Protein AF-B7QDJ8-F1 (afdb_monomer_lite)

Organism: Ixodes scapularis (NCBI:txid6945)

Secondary structure (DSSP, 8-state):
----EE---IIIIIHHHHT------SSS------SEEEEEEEE--EES-SSS--EEEEEEEEESSSSS---EEEEEEEESS--S-HHHHHHHHHHHHHHHHHH-EEETTEEEEEEEEEEE--HHHHHHH-

Radius of gyration: 16.09 Å; chains: 1; bounding box: 35×34×47 Å

Foldseek 3Di:
DQDKDAPDDPQPDVVCQFQDDPPDDPDDDPPDPDLEWEKEWEWEWDPPDPPALKIKIFTWMHTDPRHDTDTDGRIIGIDSHPDPALCVRCVVVVVVVVCCQVFNYADPNRGHHYHYPYYDYDPVRVVRND

pLDDT: mean 75.89, std 17.08, range [32.19, 96.19]

Sequence (130 aa):
HPGRRRYNRWDGKILPLCVGGRSRVGGEHLGEVPVLLVTNVNIDGLPITTSTSDQFWPVLCQVMNCGESEPCSIEVYYGKTKARYANTFLEPTVSDMNTVLNEGISVEGYRVSIKLAAIVCDAPAEAYVL

Structure (mmCIF, N/CA/C/O backbone):
data_AF-B7QDJ8-F1
#
_entry.id   AF-B7QDJ8-F1
#
loop_
_atom_site.group_PDB
_atom_site.id
_atom_site.type_symbol
_atom_site.label_atom_id
_atom_site.label_alt_id
_atom_site.label_comp_id
_atom_site.label_asym_id
_atom_site.label_entity_id
_atom_site.label_seq_id
_atom_site.pdbx_PDB_ins_code
_atom_site.Cartn_x
_atom_site.Cartn_y
_atom_site.Cartn_z
_atom_site.occupancy
_atom_site.B_iso_or_equiv
_atom_site.auth_seq_id
_atom_site.auth_comp_id
_atom_site.auth_asym_id
_atom_site.auth_atom_id
_atom_site.pdbx_PDB_model_num
ATOM 1 N N . HIS A 1 1 ? 13.379 15.135 -10.546 1.00 32.19 1 HIS A N 1
ATOM 2 C CA . HIS A 1 1 ? 13.989 13.789 -10.643 1.00 32.19 1 HIS A CA 1
ATOM 3 C C . HIS A 1 1 ? 12.884 12.749 -10.773 1.00 32.19 1 HIS A C 1
ATOM 5 O O . HIS A 1 1 ? 11.809 13.040 -10.257 1.00 32.19 1 HIS A O 1
ATOM 11 N N . PRO A 1 2 ? 13.085 11.598 -11.450 1.00 43.88 2 PRO A N 1
ATOM 12 C CA . PRO A 1 2 ? 12.167 10.462 -11.310 1.00 43.88 2 PRO A CA 1
ATOM 13 C C . PRO A 1 2 ? 12.067 10.171 -9.812 1.00 43.88 2 PRO A C 1
ATOM 15 O O . PRO A 1 2 ? 13.076 9.927 -9.151 1.00 43.88 2 PRO A O 1
ATOM 18 N N . GLY A 1 3 ? 10.898 10.445 -9.252 1.00 54.72 3 GLY A N 1
ATOM 19 C CA . GLY A 1 3 ? 10.794 10.924 -7.882 1.00 54.72 3 GLY A CA 1
ATOM 20 C C . GLY A 1 3 ? 9.627 10.249 -7.212 1.00 54.72 3 GLY A C 1
ATOM 21 O O . GLY A 1 3 ? 8.480 10.501 -7.570 1.00 54.72 3 GLY A O 1
ATOM 22 N N . ARG A 1 4 ? 9.941 9.388 -6.248 1.00 59.81 4 ARG A N 1
ATOM 23 C CA . ARG A 1 4 ? 8.952 8.826 -5.336 1.00 59.81 4 ARG A CA 1
ATOM 24 C C . ARG A 1 4 ? 8.302 9.976 -4.581 1.00 59.81 4 ARG A C 1
ATOM 26 O O . ARG A 1 4 ? 9.009 10.807 -4.005 1.00 59.81 4 ARG A O 1
ATOM 33 N N . ARG A 1 5 ? 6.974 10.048 -4.604 1.00 60.06 5 ARG A N 1
ATOM 34 C CA . ARG A 1 5 ? 6.228 10.918 -3.693 1.00 60.06 5 ARG A CA 1
ATOM 35 C C . ARG A 1 5 ? 5.536 10.018 -2.688 1.00 60.06 5 ARG A C 1
ATOM 37 O O . ARG A 1 5 ? 4.589 9.319 -3.026 1.00 60.06 5 ARG A O 1
ATOM 44 N N . ARG A 1 6 ? 6.045 10.059 -1.462 1.00 60.69 6 ARG A N 1
ATOM 45 C CA . ARG A 1 6 ? 5.493 9.345 -0.318 1.00 60.69 6 ARG A CA 1
ATOM 46 C C . ARG A 1 6 ? 4.564 10.278 0.450 1.00 60.69 6 ARG A C 1
ATOM 48 O O . ARG A 1 6 ? 4.980 11.371 0.847 1.00 60.69 6 ARG A O 1
ATOM 55 N N . TYR A 1 7 ? 3.322 9.859 0.665 1.00 58.66 7 TYR A N 1
ATOM 56 C CA . TYR A 1 7 ? 2.362 10.589 1.490 1.00 58.66 7 TYR A CA 1
ATOM 57 C C . TYR A 1 7 ? 2.458 10.039 2.913 1.00 58.66 7 TYR A C 1
ATOM 59 O O . TYR A 1 7 ? 1.733 9.143 3.313 1.00 58.66 7 TYR A O 1
ATOM 67 N N . ASN A 1 8 ? 3.430 10.534 3.679 1.00 48.91 8 ASN A N 1
ATOM 68 C CA . ASN A 1 8 ? 3.668 10.033 5.031 1.00 48.91 8 ASN A CA 1
ATOM 69 C C . ASN A 1 8 ? 2.564 10.460 6.011 1.00 48.91 8 ASN A C 1
ATOM 71 O O . ASN A 1 8 ? 2.264 11.656 6.092 1.00 48.91 8 ASN A O 1
ATOM 75 N N . ARG A 1 9 ? 2.120 9.480 6.818 1.00 55.47 9 ARG A N 1
ATOM 76 C CA . ARG A 1 9 ? 1.294 9.524 8.048 1.00 55.47 9 ARG A CA 1
ATOM 77 C C . ARG A 1 9 ? -0.193 9.193 7.920 1.00 55.47 9 ARG A C 1
ATOM 79 O O . ARG A 1 9 ? -1.044 10.046 7.643 1.00 55.47 9 ARG A O 1
ATOM 86 N N . TRP A 1 10 ? -0.485 7.932 8.243 1.00 59.91 10 TRP A N 1
ATOM 87 C CA . TRP A 1 10 ? -1.821 7.404 8.531 1.00 59.91 10 TRP A CA 1
ATOM 88 C C . TRP A 1 10 ? -2.487 8.099 9.727 1.00 59.91 10 TRP A C 1
ATOM 90 O O . TRP A 1 10 ? -3.700 8.264 9.750 1.00 59.91 10 TRP A O 1
ATOM 100 N N . ASP A 1 11 ? -1.675 8.591 10.658 1.00 58.09 11 ASP A N 1
ATOM 101 C CA . ASP A 1 11 ? -1.987 9.269 11.920 1.00 58.09 11 ASP A CA 1
ATOM 102 C C . ASP A 1 11 ? -2.561 10.695 11.777 1.00 58.09 11 ASP A C 1
ATOM 104 O O . ASP A 1 11 ? -2.686 11.410 12.766 1.00 58.09 11 ASP A O 1
ATOM 108 N N . GLY A 1 12 ? -2.946 11.139 10.573 1.00 56.12 12 GLY A N 1
ATOM 109 C CA . GLY A 1 12 ? -3.661 12.420 10.461 1.00 56.12 12 GLY A CA 1
ATOM 110 C C . GLY A 1 12 ? -3.859 13.022 9.073 1.00 56.12 12 GLY A C 1
ATOM 111 O O . GLY A 1 12 ? -4.532 14.042 8.965 1.00 56.12 12 GLY A O 1
ATOM 112 N N . LYS A 1 13 ? -3.295 12.440 8.005 1.00 55.53 13 LYS A N 1
ATOM 113 C CA . LYS A 1 13 ? -3.487 12.954 6.632 1.00 55.53 13 LYS A CA 1
ATOM 114 C C . LYS A 1 13 ? -4.217 11.984 5.717 1.00 55.53 13 LYS A C 1
ATOM 116 O O . LYS A 1 13 ? -5.073 12.418 4.959 1.00 55.53 13 LYS A O 1
ATOM 121 N N . ILE A 1 14 ? -3.905 10.692 5.806 1.00 60.78 14 ILE A N 1
ATOM 122 C CA . ILE A 1 14 ? -4.514 9.669 4.943 1.00 60.78 14 ILE A CA 1
ATOM 123 C C . ILE A 1 14 ? -5.930 9.324 5.404 1.00 60.78 14 ILE A C 1
ATOM 125 O O . ILE A 1 14 ? -6.830 9.261 4.577 1.00 60.78 14 ILE A O 1
ATOM 129 N N . LEU A 1 15 ? -6.169 9.163 6.709 1.00 63.44 15 LEU A N 1
ATOM 130 C CA . LEU A 1 15 ? -7.494 8.767 7.192 1.00 63.44 15 LEU A CA 1
ATOM 131 C C . LEU A 1 15 ? -8.606 9.779 6.834 1.00 63.44 15 LEU A C 1
ATOM 133 O O . LEU A 1 15 ? -9.631 9.347 6.312 1.00 63.44 15 LEU A O 1
ATOM 137 N N . PRO A 1 16 ? -8.415 11.106 6.992 1.00 61.28 16 PRO A N 1
ATOM 138 C CA . PRO A 1 16 ? -9.408 12.083 6.538 1.00 61.28 16 PRO A CA 1
ATOM 139 C C . PRO A 1 16 ? -9.643 12.076 5.019 1.00 61.28 16 PRO A C 1
ATOM 141 O O . PRO A 1 16 ? -10.715 12.474 4.572 1.00 61.28 16 PRO A O 1
ATOM 144 N N . LEU A 1 17 ? -8.652 11.646 4.225 1.00 59.06 17 LEU A N 1
ATOM 145 C CA . LEU A 1 17 ? -8.791 11.481 2.775 1.00 59.06 17 LEU A CA 1
ATOM 146 C C . LEU A 1 17 ? -9.565 10.203 2.435 1.00 59.06 17 LEU A C 1
ATOM 148 O O . LEU A 1 17 ? -10.419 10.233 1.558 1.00 59.06 17 LEU A O 1
ATOM 152 N N . CYS A 1 18 ? -9.306 9.105 3.149 1.00 58.47 18 CYS A N 1
ATOM 153 C CA . CYS A 1 18 ? -10.004 7.842 2.945 1.00 58.47 18 CYS A CA 1
ATOM 154 C C . CYS A 1 18 ? -11.473 7.912 3.368 1.00 58.47 18 CYS A C 1
ATOM 156 O O . CYS A 1 18 ? -12.284 7.277 2.724 1.00 58.47 18 CYS A O 1
ATOM 158 N N . VAL A 1 19 ? -11.845 8.643 4.421 1.00 60.94 19 VAL A N 1
ATOM 159 C CA . VAL A 1 19 ? -13.212 8.596 4.995 1.00 60.94 19 VAL A CA 1
ATOM 160 C C . VAL A 1 19 ? -14.149 9.672 4.401 1.00 60.94 19 VAL A C 1
ATOM 162 O O . VAL A 1 19 ? -15.287 9.826 4.830 1.00 60.94 19 VAL A O 1
ATOM 165 N N . GLY A 1 20 ? -13.696 10.410 3.379 1.00 53.34 20 GLY A N 1
ATOM 166 C CA . GLY A 1 20 ? -14.460 11.498 2.768 1.00 53.34 20 GLY A CA 1
ATOM 167 C C . GLY A 1 20 ? -14.491 12.734 3.672 1.00 53.34 20 GLY A C 1
ATOM 168 O O . GLY A 1 20 ? -15.043 12.738 4.772 1.00 53.34 20 GLY A O 1
ATOM 169 N N . GLY A 1 21 ? -13.878 13.825 3.217 1.00 48.97 21 GLY A N 1
ATOM 170 C CA . GLY A 1 21 ? -13.733 15.045 4.005 1.00 48.97 21 GLY A CA 1
ATOM 171 C C . GLY A 1 21 ? -15.061 15.739 4.323 1.00 48.97 21 GLY A C 1
ATOM 172 O O . GLY A 1 21 ? -15.434 16.694 3.649 1.00 48.97 21 GLY A O 1
ATOM 173 N N . ARG A 1 22 ? -15.725 15.376 5.425 1.00 43.09 22 ARG A N 1
ATOM 174 C CA . ARG A 1 22 ? -16.560 16.327 6.175 1.00 43.09 22 ARG A CA 1
ATOM 175 C C . ARG A 1 22 ? -15.689 17.050 7.191 1.00 43.09 22 ARG A C 1
ATOM 177 O O . ARG A 1 22 ? -15.700 16.769 8.383 1.00 43.09 22 ARG A O 1
ATOM 184 N N . SER A 1 23 ? -14.924 18.022 6.704 1.00 37.84 23 SER A N 1
ATOM 185 C CA . SER A 1 23 ? -14.346 19.033 7.582 1.00 37.84 23 SER A CA 1
ATOM 186 C C . SER A 1 23 ? -15.459 19.991 8.005 1.00 37.84 23 SER A C 1
ATOM 188 O O . SER A 1 23 ? -15.932 20.781 7.188 1.00 37.84 23 SER A O 1
ATOM 190 N N . ARG A 1 24 ? -15.904 19.866 9.258 1.00 40.78 24 ARG A N 1
ATOM 191 C CA . ARG A 1 24 ? -16.269 20.945 10.196 1.00 40.78 24 ARG A CA 1
ATOM 192 C C . ARG A 1 24 ? -17.018 20.328 11.369 1.00 40.78 24 ARG A C 1
ATOM 194 O O . ARG A 1 24 ? -18.199 20.034 11.246 1.00 40.78 24 ARG A O 1
ATOM 201 N N . VAL A 1 25 ? -16.350 20.225 12.511 1.00 37.38 25 VAL A N 1
ATOM 202 C CA . VAL A 1 25 ? -17.036 20.111 13.797 1.00 37.38 25 VAL A CA 1
ATOM 203 C C . VAL A 1 25 ? -16.330 21.045 14.773 1.00 37.38 25 VAL A C 1
ATOM 205 O O . VAL A 1 25 ? -15.426 20.671 15.513 1.00 37.38 25 VAL A O 1
ATOM 208 N N . GLY A 1 26 ? -16.730 22.316 14.731 1.00 34.84 26 GLY A N 1
ATOM 209 C CA . GLY A 1 26 ? -16.830 23.050 15.980 1.00 34.84 26 GLY A CA 1
ATOM 210 C C . GLY A 1 26 ? -17.991 22.415 16.727 1.00 34.84 26 GLY A C 1
ATOM 211 O O . GLY A 1 26 ? -19.112 22.587 16.279 1.00 34.84 26 GLY A O 1
ATOM 212 N N . GLY A 1 27 ? -17.687 21.655 17.780 1.00 39.44 27 GLY A N 1
ATOM 213 C CA . GLY A 1 27 ? -18.664 21.005 18.651 1.00 39.44 27 GLY A CA 1
ATOM 214 C C . GLY A 1 27 ? -19.542 19.949 17.967 1.00 39.44 27 GLY A C 1
ATOM 215 O O . GLY A 1 27 ? -20.308 20.250 17.065 1.00 39.44 27 GLY A O 1
ATOM 216 N N . GLU A 1 28 ? -19.509 18.731 18.510 1.00 37.88 28 GLU A N 1
ATOM 217 C CA . GLU A 1 28 ? -20.579 17.721 18.410 1.00 37.88 28 GLU A CA 1
ATOM 218 C C . GLU A 1 28 ? -20.487 16.673 17.269 1.00 37.88 28 GLU A C 1
ATOM 220 O O . GLU A 1 28 ? -20.718 16.931 16.093 1.00 37.88 28 GLU A O 1
ATOM 225 N N . HIS A 1 29 ? -20.209 15.438 17.724 1.00 38.97 29 HIS A N 1
ATOM 226 C CA . HIS A 1 29 ? -20.269 14.117 17.080 1.00 38.97 29 HIS A CA 1
ATOM 227 C C . HIS A 1 29 ? -19.250 13.769 15.975 1.00 38.97 29 HIS A C 1
ATOM 229 O O . HIS A 1 29 ? -19.523 13.849 14.779 1.00 38.97 29 HIS A O 1
ATOM 235 N N . LEU A 1 30 ? -18.125 13.179 16.410 1.00 46.84 30 LEU A N 1
ATOM 236 C CA . LEU A 1 30 ? -17.505 12.051 15.706 1.00 46.84 30 LEU A CA 1
ATOM 237 C C . LEU A 1 30 ? -18.581 10.968 15.518 1.00 46.84 30 LEU A C 1
ATOM 239 O O . LEU A 1 30 ? -18.883 10.226 16.452 1.00 46.84 30 LEU A O 1
ATOM 243 N N . GLY A 1 31 ? -19.201 10.896 14.341 1.00 48.28 31 GLY A N 1
ATOM 244 C CA . GLY A 1 31 ? -19.927 9.690 13.947 1.00 48.28 31 GLY A CA 1
ATOM 245 C C . GLY A 1 31 ? -18.954 8.513 14.026 1.00 48.28 31 GLY A C 1
ATOM 246 O O . GLY A 1 31 ? -17.864 8.603 13.471 1.00 48.28 31 GLY A O 1
ATOM 247 N N . GLU A 1 32 ? -19.322 7.491 14.797 1.00 59.44 32 GLU A N 1
ATOM 248 C CA . GLU A 1 32 ? -18.514 6.349 15.246 1.00 59.44 32 GLU A CA 1
ATOM 249 C C . GLU A 1 32 ? -17.390 5.943 14.276 1.00 59.44 32 GLU A C 1
ATOM 251 O O . GLU A 1 32 ? -17.601 5.169 13.342 1.00 59.44 32 GLU A O 1
ATOM 256 N N . VAL A 1 33 ? -16.161 6.423 14.511 1.00 61.03 33 VAL A N 1
ATOM 257 C CA . VAL A 1 33 ? -14.985 5.779 13.917 1.00 61.03 33 VAL A CA 1
ATOM 258 C C . VAL A 1 33 ? -14.905 4.397 14.563 1.00 61.03 33 VAL A C 1
ATOM 260 O O . VAL A 1 33 ? -14.747 4.316 15.787 1.00 61.03 33 VAL A O 1
ATOM 263 N N . PRO A 1 34 ? -15.056 3.302 13.800 1.00 63.50 34 PRO A N 1
ATOM 264 C CA . PRO A 1 34 ? -15.041 1.979 14.390 1.00 63.50 34 PRO A CA 1
ATOM 265 C C . PRO A 1 34 ? -13.663 1.720 14.999 1.00 63.50 34 PRO A C 1
ATOM 267 O O . PRO A 1 34 ? -12.635 2.096 14.437 1.00 63.50 34 PRO A O 1
ATOM 270 N N . VAL A 1 35 ? -13.636 1.007 16.126 1.00 81.31 35 VAL A N 1
ATOM 271 C CA . VAL A 1 35 ? -12.389 0.575 16.788 1.00 81.31 35 VAL A CA 1
ATOM 272 C C . VAL A 1 35 ? -11.503 -0.251 15.842 1.00 81.31 35 VAL A C 1
ATOM 274 O O . VAL A 1 35 ? -10.293 -0.331 16.035 1.00 81.31 35 VAL A O 1
ATOM 277 N N . LEU A 1 36 ? -12.099 -0.831 14.794 1.00 88.56 36 LEU A N 1
ATOM 278 C CA . LEU A 1 36 ? -11.425 -1.558 13.729 1.00 88.56 36 LEU A CA 1
ATOM 279 C C . LEU A 1 36 ? -11.794 -0.986 12.355 1.00 88.56 36 LEU A C 1
ATOM 281 O O . LEU A 1 36 ? -12.951 -1.074 11.937 1.00 88.56 36 LEU A O 1
ATOM 285 N N . LEU A 1 37 ? -10.801 -0.502 11.614 1.00 89.75 37 LEU A N 1
ATOM 286 C CA . LEU A 1 37 ? -10.940 -0.179 10.196 1.00 89.75 37 LEU A CA 1
ATOM 287 C C . LEU A 1 37 ? -10.458 -1.349 9.344 1.00 89.75 37 LEU A C 1
ATOM 289 O O . LEU A 1 37 ? -9.385 -1.911 9.567 1.00 89.75 37 LEU A O 1
ATOM 293 N N . VAL A 1 38 ? -11.256 -1.704 8.347 1.00 92.31 38 VAL A N 1
ATOM 294 C CA . VAL A 1 38 ? -10.952 -2.743 7.366 1.00 92.31 38 VAL A CA 1
ATOM 295 C C . VAL A 1 38 ? -10.502 -2.057 6.087 1.00 92.31 38 VAL A C 1
ATOM 297 O O . VAL A 1 38 ? -11.232 -1.219 5.567 1.00 92.31 38 VAL A O 1
ATOM 300 N N . THR A 1 39 ? -9.321 -2.392 5.578 1.00 92.31 39 THR A N 1
ATOM 301 C CA . THR A 1 39 ? -8.720 -1.719 4.425 1.00 92.31 39 THR A CA 1
ATOM 302 C C . THR A 1 39 ? -8.428 -2.668 3.271 1.00 92.31 39 THR A C 1
ATOM 304 O O . THR A 1 39 ? -8.037 -3.817 3.476 1.00 92.31 39 THR A O 1
ATOM 307 N N . ASN A 1 40 ? -8.578 -2.163 2.050 1.00 94.44 40 ASN A N 1
ATOM 308 C CA . ASN A 1 40 ? -8.034 -2.774 0.842 1.00 94.44 40 ASN A CA 1
ATOM 309 C C . ASN A 1 40 ? -6.830 -1.962 0.374 1.00 94.44 40 ASN A C 1
ATOM 311 O O . ASN A 1 40 ? -6.883 -0.730 0.373 1.00 94.44 40 ASN A O 1
ATOM 315 N N . VAL A 1 41 ? -5.770 -2.646 -0.050 1.00 92.81 41 VAL A N 1
ATOM 316 C CA . VAL A 1 41 ? -4.622 -2.023 -0.714 1.00 92.81 41 VAL A CA 1
ATOM 317 C C . VAL A 1 41 ? -4.671 -2.377 -2.189 1.00 92.81 41 VAL A C 1
ATOM 319 O O . VAL A 1 41 ? -4.678 -3.553 -2.528 1.00 92.81 41 VAL A O 1
ATOM 322 N N . ASN A 1 42 ? -4.684 -1.377 -3.064 1.00 91.81 42 ASN A N 1
ATOM 323 C CA . ASN A 1 42 ? -4.651 -1.591 -4.507 1.00 91.81 42 ASN A CA 1
ATOM 324 C C . ASN A 1 42 ? -3.274 -1.195 -5.052 1.00 91.81 42 ASN A C 1
ATOM 326 O O . ASN A 1 42 ? -2.769 -0.125 -4.711 1.00 91.81 42 ASN A O 1
ATOM 330 N N . ILE A 1 43 ? -2.677 -2.028 -5.900 1.00 90.50 43 ILE A N 1
ATOM 331 C CA . ILE A 1 43 ? -1.452 -1.704 -6.641 1.00 90.50 43 ILE A CA 1
ATOM 332 C C . ILE A 1 43 ? -1.811 -1.694 -8.119 1.00 90.50 43 ILE A C 1
ATOM 334 O O . ILE A 1 43 ? -2.286 -2.700 -8.643 1.00 90.50 43 ILE A O 1
ATOM 338 N N . ASP A 1 44 ? -1.578 -0.561 -8.771 1.00 83.00 44 ASP A N 1
ATOM 339 C CA . ASP A 1 44 ? -1.896 -0.374 -10.183 1.00 83.00 44 ASP A CA 1
ATOM 340 C C . ASP A 1 44 ? -0.630 -0.043 -10.982 1.00 83.00 44 ASP A C 1
ATOM 342 O O . ASP A 1 44 ? 0.311 0.573 -10.471 1.00 83.00 44 ASP A O 1
ATOM 346 N N . GLY A 1 45 ? -0.606 -0.472 -12.238 1.00 69.31 45 GLY A N 1
ATOM 347 C CA . GLY A 1 45 ? 0.473 -0.259 -13.188 1.00 69.31 45 GLY A CA 1
ATOM 348 C C . GLY A 1 45 ? -0.056 0.387 -14.455 1.00 69.31 45 GLY A C 1
ATOM 349 O O . GLY A 1 45 ? -0.053 -0.234 -15.516 1.00 69.31 45 GLY A O 1
ATOM 350 N N . LEU A 1 46 ? -0.509 1.639 -14.365 1.00 62.62 46 LEU A N 1
ATOM 351 C CA . LEU A 1 46 ? -1.072 2.325 -15.524 1.00 62.62 46 LEU A CA 1
ATOM 352 C C . LEU A 1 46 ? 0.044 2.939 -16.391 1.00 62.62 46 LEU A C 1
ATOM 354 O O . LEU A 1 46 ? 0.845 3.752 -15.905 1.00 62.62 46 LEU A O 1
ATOM 358 N N . PRO A 1 47 ? 0.093 2.637 -17.703 1.00 58.03 47 PRO A N 1
ATOM 359 C CA . PRO A 1 47 ? 0.770 3.514 -18.645 1.00 58.03 47 PRO A CA 1
ATOM 360 C C . PRO A 1 47 ? 0.062 4.875 -18.627 1.00 58.03 47 PRO A C 1
ATOM 362 O O . PRO A 1 47 ? -1.136 4.962 -18.884 1.00 58.03 47 PRO A O 1
ATOM 365 N N . ILE A 1 48 ? 0.798 5.946 -18.314 1.00 57.75 48 ILE A N 1
ATOM 366 C CA . ILE A 1 48 ? 0.212 7.288 -18.127 1.00 57.75 48 ILE A CA 1
ATOM 367 C C . ILE A 1 48 ? -0.296 7.852 -19.454 1.00 57.75 48 ILE A C 1
ATOM 369 O O . ILE A 1 48 ? -1.299 8.559 -19.496 1.00 57.75 48 ILE A O 1
ATOM 373 N N . THR A 1 49 ? 0.406 7.556 -20.548 1.00 55.56 49 THR A N 1
ATOM 374 C CA . THR A 1 49 ? 0.010 7.941 -21.902 1.00 55.56 49 THR A CA 1
ATOM 375 C C . THR A 1 49 ? 0.488 6.889 -22.900 1.00 55.56 49 THR A C 1
ATOM 377 O O . THR A 1 49 ? 1.451 6.167 -22.647 1.00 55.56 49 THR A O 1
ATOM 380 N N . THR A 1 50 ? -0.158 6.815 -24.062 1.00 56.03 50 THR A N 1
ATOM 381 C CA . THR A 1 50 ? 0.245 5.927 -25.165 1.00 56.03 50 THR A CA 1
ATOM 382 C C . THR A 1 50 ? 1.433 6.464 -25.976 1.00 56.03 50 THR A C 1
ATOM 384 O O . THR A 1 50 ? 1.914 5.780 -26.876 1.00 56.03 50 THR A O 1
ATOM 387 N N . SER A 1 51 ? 1.916 7.677 -25.677 1.00 60.25 51 SER A N 1
ATOM 388 C CA . SER A 1 51 ? 2.942 8.392 -26.450 1.00 60.25 51 SER A CA 1
ATOM 389 C C . SER A 1 51 ? 4.221 8.712 -25.669 1.00 60.25 51 SER A C 1
ATOM 391 O O . SER A 1 51 ? 5.204 9.149 -26.269 1.00 60.25 51 SER A O 1
ATOM 393 N N . THR A 1 52 ? 4.258 8.464 -24.356 1.00 61.03 52 THR A N 1
ATOM 394 C CA . THR A 1 52 ? 5.471 8.580 -23.540 1.00 61.03 52 THR A CA 1
ATOM 395 C C . THR A 1 52 ? 5.773 7.262 -22.839 1.00 61.03 52 THR A C 1
ATOM 397 O O . THR A 1 52 ? 4.876 6.516 -22.465 1.00 61.03 52 THR A O 1
ATOM 400 N N . SER A 1 53 ? 7.055 6.967 -22.605 1.00 68.44 53 SER A N 1
ATOM 401 C CA . SER A 1 53 ? 7.452 5.820 -21.777 1.00 68.44 53 SER A CA 1
ATOM 402 C C . SER A 1 53 ? 7.160 6.040 -20.284 1.00 68.44 53 SER A C 1
ATOM 404 O O . SER A 1 53 ? 7.698 5.324 -19.447 1.00 68.44 53 SER A O 1
ATOM 406 N N . ASP A 1 54 ? 6.379 7.058 -19.912 1.00 78.69 54 ASP A N 1
ATOM 407 C CA . ASP A 1 54 ? 6.145 7.376 -18.510 1.00 78.69 54 ASP A CA 1
ATOM 408 C C . ASP A 1 54 ? 5.250 6.319 -17.854 1.00 78.69 54 ASP A C 1
ATOM 410 O O . ASP A 1 54 ? 4.291 5.805 -18.431 1.00 78.69 54 ASP A O 1
ATOM 414 N N . GLN A 1 55 ? 5.610 5.980 -16.627 1.00 79.19 55 GLN A N 1
ATOM 415 C CA . GLN A 1 55 ? 5.026 4.916 -15.832 1.00 79.19 55 GLN A CA 1
ATOM 416 C C . GLN A 1 55 ? 4.592 5.505 -14.499 1.00 79.19 55 GLN A C 1
ATOM 418 O O . GLN A 1 55 ? 5.398 6.154 -13.822 1.00 79.19 55 GLN A O 1
ATOM 423 N N . PHE A 1 56 ? 3.334 5.269 -14.130 1.00 84.88 56 PHE A N 1
ATOM 424 C CA . PHE A 1 56 ? 2.757 5.677 -12.856 1.00 84.88 56 PHE A CA 1
ATOM 425 C C . PHE A 1 56 ? 2.254 4.448 -12.130 1.00 84.88 56 PHE A C 1
ATOM 427 O O . PHE A 1 56 ? 1.422 3.709 -12.644 1.00 84.88 56 PHE A O 1
ATOM 434 N N . TRP A 1 57 ? 2.796 4.246 -10.940 1.00 86.69 57 TRP A N 1
ATOM 435 C CA . TRP A 1 57 ? 2.508 3.085 -10.120 1.00 86.69 57 TRP A CA 1
ATOM 436 C C . TRP A 1 57 ? 2.061 3.580 -8.750 1.00 86.69 57 TRP A C 1
ATOM 438 O O . TRP A 1 57 ? 2.909 3.841 -7.885 1.00 86.69 57 TRP A O 1
ATOM 448 N N . PRO A 1 58 ? 0.756 3.830 -8.570 1.00 88.44 58 PRO A N 1
ATOM 449 C CA . PRO A 1 58 ? 0.213 4.177 -7.277 1.00 88.44 58 PRO A CA 1
ATOM 450 C C . PRO A 1 58 ? 0.004 2.911 -6.442 1.00 88.44 58 PRO A C 1
ATOM 452 O O . PRO A 1 58 ? -0.480 1.888 -6.926 1.00 88.44 58 PRO A O 1
ATOM 455 N N . VAL A 1 59 ? 0.315 3.017 -5.156 1.00 90.56 59 VAL A N 1
ATOM 456 C CA . VAL A 1 59 ? -0.252 2.150 -4.127 1.00 90.56 59 VAL A CA 1
ATOM 457 C C . VAL A 1 59 ? -1.369 2.937 -3.463 1.00 90.56 59 VAL A C 1
ATOM 459 O O . VAL A 1 59 ? -1.144 4.030 -2.935 1.00 90.56 59 VAL A O 1
ATOM 462 N N . LEU A 1 60 ? -2.581 2.403 -3.525 1.00 90.50 60 LEU A N 1
ATOM 463 C CA . LEU A 1 60 ? -3.789 3.021 -3.000 1.00 90.50 60 LEU A CA 1
ATOM 464 C C . LEU A 1 60 ? -4.280 2.253 -1.773 1.00 90.50 60 LEU A C 1
ATOM 466 O O . LEU A 1 60 ? -4.136 1.038 -1.705 1.00 90.50 60 LEU A O 1
ATOM 470 N N . CYS A 1 61 ? -4.910 2.949 -0.835 1.00 90.06 61 CYS A N 1
ATOM 471 C CA . CYS A 1 61 ? -5.637 2.361 0.281 1.00 90.06 61 CYS A CA 1
ATOM 472 C C . CYS A 1 61 ? -7.082 2.860 0.296 1.00 90.06 61 CYS A C 1
ATOM 474 O O . CYS A 1 61 ? -7.324 4.055 0.133 1.00 90.06 61 CYS A O 1
ATOM 476 N N . GLN A 1 62 ? -8.028 1.958 0.545 1.00 89.75 62 GLN A N 1
ATOM 477 C CA . GLN A 1 62 ? -9.442 2.270 0.728 1.00 89.75 62 GLN A CA 1
ATOM 478 C C . GLN A 1 62 ? -9.956 1.663 2.035 1.00 89.75 62 GLN A C 1
ATOM 480 O O . GLN A 1 62 ? -9.614 0.525 2.356 1.00 89.75 62 GLN A O 1
ATOM 485 N N . VAL A 1 63 ? -10.791 2.398 2.773 1.00 89.00 63 VAL A N 1
ATOM 486 C CA . VAL A 1 63 ? -11.442 1.921 4.000 1.00 89.00 63 VAL A CA 1
ATOM 487 C C . VAL A 1 63 ? -12.815 1.350 3.653 1.00 89.00 63 VAL A C 1
ATOM 489 O O . VAL A 1 63 ? -13.681 2.039 3.142 1.00 89.00 63 VAL A O 1
ATOM 492 N N . MET A 1 64 ? -13.053 0.083 3.955 1.00 88.56 64 MET A N 1
ATOM 493 C CA . MET A 1 64 ? -14.229 -0.641 3.467 1.00 88.56 64 MET A CA 1
ATOM 494 C C . MET A 1 64 ? -15.440 -0.568 4.402 1.00 88.56 64 MET A C 1
ATOM 496 O O . MET A 1 64 ? -16.544 -0.920 3.9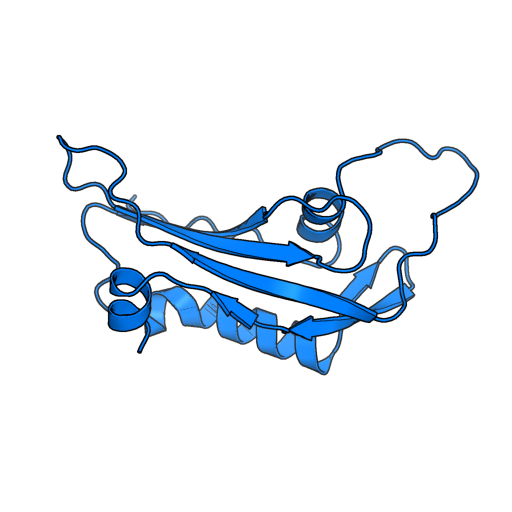99 1.00 88.56 64 MET A O 1
ATOM 500 N N . ASN A 1 65 ? -15.245 -0.169 5.660 1.00 87.25 65 ASN A N 1
ATOM 501 C CA . ASN A 1 65 ? -16.265 -0.263 6.710 1.00 87.25 65 ASN A CA 1
ATOM 502 C C . ASN A 1 65 ? -16.513 1.054 7.463 1.00 87.25 65 ASN A C 1
ATOM 504 O O . ASN A 1 65 ? -16.992 1.027 8.594 1.00 87.25 65 ASN A O 1
ATOM 508 N N . CYS A 1 66 ? -16.176 2.197 6.865 1.00 77.06 66 CYS A N 1
ATOM 509 C CA . CYS A 1 66 ? -16.363 3.511 7.478 1.00 77.06 66 CYS A CA 1
ATOM 510 C C . CYS A 1 66 ? -16.889 4.506 6.434 1.00 77.06 66 CYS A C 1
ATOM 512 O O . CYS A 1 66 ? -16.124 5.259 5.839 1.00 77.06 66 CYS A O 1
ATOM 514 N N . GLY A 1 67 ? -18.204 4.469 6.194 1.00 75.75 67 GLY A N 1
ATOM 515 C CA . GLY A 1 67 ? -18.880 5.359 5.245 1.00 75.75 67 GLY A CA 1
ATOM 516 C C . GLY A 1 67 ? -18.490 5.141 3.777 1.00 75.75 67 GLY A C 1
ATOM 517 O O . GLY A 1 67 ? -18.011 4.074 3.392 1.00 75.75 67 GLY A O 1
ATOM 518 N N . GLU A 1 68 ? -18.732 6.162 2.954 1.00 73.44 68 GLU A N 1
ATOM 519 C CA . GLU A 1 68 ? -18.290 6.205 1.557 1.00 73.44 68 GLU A CA 1
ATOM 520 C C . GLU A 1 68 ? -16.809 6.598 1.515 1.00 73.44 68 GLU A C 1
ATOM 522 O O . GLU A 1 68 ? -16.453 7.761 1.699 1.00 73.44 68 GLU A O 1
ATOM 527 N N . SER A 1 69 ? -15.944 5.602 1.314 1.00 79.75 69 SER A N 1
ATOM 528 C CA . SER A 1 69 ? -14.497 5.787 1.245 1.00 79.75 69 SER A CA 1
ATOM 529 C C . SER A 1 69 ? -13.991 5.714 -0.186 1.00 79.75 69 SER A C 1
ATOM 531 O O . SER A 1 69 ? -14.213 4.716 -0.878 1.00 79.75 69 SER A O 1
ATOM 533 N N . GLU A 1 70 ? -13.244 6.730 -0.609 1.00 83.44 70 GLU A N 1
ATOM 534 C CA . GLU A 1 70 ? -12.509 6.701 -1.872 1.00 83.44 70 GLU A CA 1
ATOM 535 C C . GLU A 1 70 ? -11.076 6.177 -1.663 1.00 83.44 70 GLU A C 1
ATOM 537 O O . GLU A 1 70 ? -10.449 6.465 -0.635 1.00 83.44 70 GLU A O 1
ATOM 542 N N . PRO A 1 71 ? -10.517 5.419 -2.628 1.00 86.06 71 PRO A N 1
ATOM 543 C CA . PRO A 1 71 ? -9.111 5.040 -2.596 1.00 86.06 71 PRO A CA 1
ATOM 544 C C . PRO A 1 71 ? -8.189 6.268 -2.543 1.00 86.06 71 PRO A C 1
ATOM 546 O O . PRO A 1 71 ? -8.264 7.162 -3.382 1.00 86.06 71 PRO A O 1
ATOM 549 N N . CYS A 1 72 ? -7.261 6.284 -1.590 1.00 85.06 72 CYS A N 1
ATOM 550 C CA . CYS A 1 72 ? -6.256 7.329 -1.416 1.00 85.06 72 CYS A CA 1
ATOM 551 C C . CYS A 1 72 ? -4.857 6.781 -1.712 1.00 85.06 72 CYS A C 1
ATOM 553 O O . CYS A 1 72 ? -4.521 5.677 -1.289 1.00 85.06 72 CYS A O 1
ATOM 555 N N . SER A 1 73 ? -4.012 7.548 -2.404 1.00 86.25 73 SER A N 1
ATOM 556 C CA . SER A 1 73 ? -2.619 7.156 -2.642 1.00 86.25 73 SER A CA 1
ATOM 557 C C . SER A 1 73 ? -1.780 7.234 -1.367 1.00 86.25 73 SER A C 1
ATOM 559 O O . SER A 1 73 ? -1.634 8.303 -0.778 1.00 86.25 73 SER A O 1
ATOM 561 N N . ILE A 1 74 ? -1.175 6.109 -0.986 1.00 87.12 74 ILE A N 1
ATOM 562 C CA . ILE A 1 74 ? -0.253 6.015 0.155 1.00 87.12 74 ILE A CA 1
ATOM 563 C C . ILE A 1 74 ? 1.216 6.050 -0.293 1.00 87.12 74 ILE A C 1
ATOM 565 O O . ILE A 1 74 ? 2.063 6.613 0.397 1.00 87.12 74 ILE A O 1
ATOM 569 N N . GLU A 1 75 ? 1.508 5.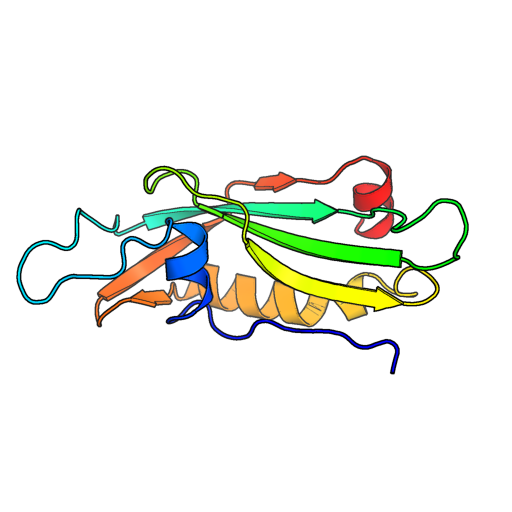545 -1.492 1.00 86.88 75 GLU A N 1
ATOM 570 C CA . GLU A 1 75 ? 2.825 5.608 -2.134 1.00 86.88 75 GLU A CA 1
ATOM 571 C C . GLU A 1 75 ? 2.637 5.800 -3.640 1.00 86.88 75 GLU A C 1
ATOM 573 O O . GLU A 1 75 ? 1.692 5.279 -4.231 1.00 86.88 75 GLU A O 1
ATOM 578 N N . VAL A 1 76 ? 3.530 6.559 -4.275 1.00 87.81 76 VAL A N 1
ATOM 579 C CA . VAL A 1 76 ? 3.511 6.758 -5.725 1.00 87.81 76 VAL A CA 1
ATOM 580 C C . VAL A 1 76 ? 4.916 6.643 -6.287 1.00 87.81 76 VAL A C 1
ATOM 582 O O . VAL A 1 76 ? 5.828 7.383 -5.897 1.00 87.81 76 VAL A O 1
ATOM 585 N N . TYR A 1 77 ? 5.060 5.790 -7.298 1.00 86.25 77 TYR A N 1
ATOM 586 C CA . TYR A 1 77 ? 6.214 5.792 -8.180 1.00 86.25 77 TYR A CA 1
ATOM 587 C C . TYR A 1 77 ? 5.884 6.443 -9.527 1.00 86.25 77 TYR A C 1
ATOM 589 O O . TYR A 1 77 ? 4.872 6.142 -10.158 1.00 86.25 77 TYR A O 1
ATOM 597 N N . TYR A 1 78 ? 6.784 7.321 -9.976 1.00 85.56 78 TYR A N 1
ATOM 598 C CA . TYR A 1 78 ? 6.741 7.959 -11.288 1.00 85.56 78 TYR A CA 1
ATOM 599 C C . TYR A 1 78 ? 8.124 7.909 -11.946 1.00 85.56 78 TYR A C 1
ATOM 601 O O . TYR A 1 78 ? 9.116 8.382 -11.372 1.00 85.56 78 TYR A O 1
ATOM 609 N N . GLY A 1 79 ? 8.200 7.371 -13.162 1.00 83.06 79 GLY A N 1
ATOM 610 C CA . GLY A 1 79 ? 9.459 7.221 -13.889 1.00 83.06 79 GLY A CA 1
ATOM 611 C C . GLY A 1 79 ? 9.282 6.900 -15.370 1.00 83.06 79 GLY A C 1
ATOM 612 O O . GLY A 1 79 ? 8.174 6.709 -15.846 1.00 83.06 79 GLY A O 1
ATOM 613 N N . LYS A 1 80 ? 10.400 6.832 -16.104 1.00 80.31 80 LYS A N 1
ATOM 614 C CA . LYS A 1 80 ? 10.439 6.488 -17.543 1.00 80.31 80 LYS A CA 1
ATOM 615 C C . LYS A 1 80 ? 10.318 4.988 -17.831 1.00 80.31 80 LYS A C 1
ATOM 617 O O . LYS A 1 80 ? 10.268 4.593 -18.990 1.00 80.31 80 LYS A O 1
ATOM 622 N N . THR A 1 81 ? 10.364 4.171 -16.789 1.00 76.00 81 THR A N 1
ATOM 623 C CA . THR A 1 81 ? 10.154 2.721 -16.788 1.00 76.00 81 THR A CA 1
ATOM 624 C C . THR A 1 81 ? 9.530 2.363 -15.447 1.00 76.00 81 THR A C 1
ATOM 626 O O . THR A 1 81 ? 9.637 3.155 -14.512 1.00 76.00 81 THR A O 1
ATOM 629 N N . LYS A 1 82 ? 8.950 1.166 -15.299 1.00 74.44 82 LYS A N 1
ATOM 630 C CA . LYS A 1 82 ? 8.604 0.652 -13.967 1.00 74.44 82 LYS A CA 1
ATOM 631 C C . LYS A 1 82 ? 9.858 0.579 -13.089 1.00 74.44 82 LYS A C 1
ATOM 633 O O . LYS A 1 82 ? 10.977 0.487 -13.614 1.00 74.44 82 LYS A O 1
ATOM 638 N N . ALA A 1 83 ? 9.701 0.630 -11.767 1.00 79.88 83 ALA A N 1
ATOM 639 C CA . ALA A 1 83 ? 10.851 0.497 -10.879 1.00 79.88 83 ALA A CA 1
ATOM 640 C C . ALA A 1 83 ? 11.516 -0.865 -11.137 1.00 79.88 83 ALA A C 1
ATOM 642 O O . ALA A 1 83 ? 10.836 -1.888 -11.181 1.00 79.88 83 ALA A O 1
ATOM 643 N N . ARG A 1 84 ? 12.840 -0.896 -11.328 1.00 79.56 84 ARG A N 1
ATOM 644 C CA . ARG A 1 84 ? 13.554 -2.130 -11.711 1.00 79.56 84 ARG A CA 1
ATOM 645 C C . ARG A 1 84 ? 13.302 -3.288 -10.740 1.00 79.56 84 ARG A C 1
ATOM 647 O O . ARG A 1 84 ? 13.269 -4.436 -11.162 1.00 79.56 84 ARG A O 1
ATOM 654 N N . TYR A 1 85 ? 13.118 -2.961 -9.466 1.00 84.19 85 TYR A N 1
ATOM 655 C CA . TYR A 1 85 ? 12.865 -3.916 -8.399 1.00 84.19 85 TYR A CA 1
ATOM 656 C C . TYR A 1 85 ? 11.624 -3.473 -7.622 1.00 84.19 85 TYR A C 1
ATOM 658 O O . TYR A 1 85 ? 11.663 -2.432 -6.957 1.00 84.19 85 TYR A O 1
ATOM 666 N N . ALA A 1 86 ? 10.545 -4.258 -7.707 1.00 86.19 86 ALA A N 1
ATOM 667 C CA . ALA A 1 86 ? 9.302 -4.005 -6.976 1.00 86.19 86 ALA A CA 1
ATOM 668 C C . ALA A 1 86 ? 9.542 -3.964 -5.464 1.00 86.19 86 ALA A C 1
ATOM 670 O O . ALA A 1 86 ? 9.073 -3.046 -4.801 1.00 86.19 86 ALA A O 1
ATOM 671 N N . ASN A 1 87 ? 10.392 -4.856 -4.944 1.00 86.69 87 ASN A N 1
ATOM 672 C CA . ASN A 1 87 ? 10.783 -4.870 -3.531 1.00 86.69 87 ASN A CA 1
ATOM 673 C C . ASN A 1 87 ? 11.327 -3.520 -3.064 1.00 86.69 87 ASN A C 1
ATOM 675 O O . ASN A 1 87 ? 10.888 -2.995 -2.053 1.00 86.69 87 ASN A O 1
ATOM 679 N N . THR A 1 88 ? 12.240 -2.901 -3.818 1.00 86.19 88 THR A N 1
ATOM 680 C CA . THR A 1 88 ? 12.788 -1.593 -3.430 1.00 86.19 88 THR A CA 1
ATOM 681 C C . THR A 1 88 ? 11.733 -0.494 -3.501 1.00 86.19 88 THR A C 1
ATOM 683 O O . THR A 1 88 ? 11.872 0.516 -2.819 1.00 86.19 88 THR A O 1
ATOM 686 N N . PHE A 1 89 ? 10.730 -0.619 -4.370 1.00 86.25 89 PHE A N 1
ATOM 687 C CA . PHE A 1 89 ? 9.615 0.323 -4.460 1.00 86.25 89 PHE A CA 1
ATOM 688 C C . PHE A 1 89 ? 8.643 0.166 -3.283 1.00 86.25 89 PHE A C 1
ATOM 690 O O . PHE A 1 89 ? 8.323 1.168 -2.654 1.00 86.25 89 PHE A O 1
ATOM 697 N N . LEU A 1 90 ? 8.246 -1.065 -2.962 1.00 89.00 90 LEU A N 1
ATOM 698 C CA . LEU A 1 90 ? 7.208 -1.375 -1.978 1.00 89.00 90 LEU A CA 1
ATOM 699 C C . LEU A 1 90 ? 7.713 -1.479 -0.536 1.00 89.00 90 LEU A C 1
ATOM 701 O O . LEU A 1 90 ? 6.902 -1.384 0.378 1.00 89.00 90 LEU A O 1
ATOM 705 N N . GLU A 1 91 ? 9.017 -1.661 -0.307 1.00 90.38 91 GLU A N 1
ATOM 706 C CA . GLU A 1 91 ? 9.588 -1.853 1.038 1.00 90.38 91 GLU A CA 1
ATOM 707 C C . GLU A 1 91 ? 9.155 -0.785 2.060 1.00 90.38 91 GLU A C 1
ATOM 709 O O . GLU A 1 91 ? 8.693 -1.180 3.136 1.00 90.38 91 GLU A O 1
ATOM 714 N N . PRO A 1 92 ? 9.149 0.525 1.737 1.00 86.75 92 PRO A N 1
ATOM 715 C CA . PRO A 1 92 ? 8.677 1.538 2.676 1.00 86.75 92 PRO A CA 1
ATOM 716 C C . PRO A 1 92 ? 7.198 1.356 3.037 1.00 86.75 92 PRO A C 1
ATOM 718 O O . PRO A 1 92 ? 6.821 1.466 4.201 1.00 86.75 92 PRO A O 1
ATOM 721 N N . THR A 1 93 ? 6.359 1.038 2.048 1.00 88.38 93 THR A N 1
ATOM 722 C CA . THR A 1 93 ? 4.922 0.817 2.245 1.00 88.38 93 THR A CA 1
ATOM 723 C C . THR A 1 93 ? 4.652 -0.449 3.049 1.00 88.38 93 THR A C 1
ATOM 725 O O . THR A 1 93 ? 3.800 -0.438 3.931 1.00 88.38 93 THR A O 1
ATOM 728 N N . VAL A 1 94 ? 5.388 -1.531 2.791 1.00 91.38 94 VAL A N 1
ATOM 729 C CA . VAL A 1 94 ? 5.280 -2.786 3.549 1.00 91.38 94 VAL A CA 1
ATOM 730 C C . VAL A 1 94 ? 5.691 -2.571 5.004 1.00 91.38 94 VAL A C 1
ATOM 732 O O . VAL A 1 94 ? 5.001 -3.049 5.904 1.00 91.38 94 VAL A O 1
ATOM 735 N N . SER A 1 95 ? 6.768 -1.821 5.252 1.00 91.25 95 SER A N 1
ATOM 736 C CA . SER A 1 95 ? 7.189 -1.468 6.610 1.00 91.25 95 SER A CA 1
ATOM 737 C C . SER A 1 95 ? 6.096 -0.692 7.349 1.00 91.25 95 SER A C 1
ATOM 739 O O . SER A 1 95 ? 5.726 -1.072 8.458 1.00 91.25 95 SER A O 1
ATOM 741 N N . ASP A 1 96 ? 5.538 0.351 6.726 1.00 89.06 96 ASP A N 1
ATOM 742 C CA . ASP A 1 96 ? 4.463 1.149 7.326 1.00 89.06 96 ASP A CA 1
ATOM 743 C C . ASP A 1 96 ? 3.211 0.310 7.595 1.00 89.06 96 ASP A C 1
ATOM 745 O O . ASP A 1 96 ? 2.623 0.397 8.672 1.00 89.06 96 ASP A O 1
ATOM 749 N N . MET A 1 97 ? 2.810 -0.523 6.631 1.00 90.19 97 MET A N 1
ATOM 750 C CA . MET A 1 97 ? 1.656 -1.409 6.771 1.00 90.19 97 MET A CA 1
ATOM 751 C C . MET A 1 97 ? 1.857 -2.402 7.911 1.00 90.19 97 MET A C 1
ATOM 753 O O . MET A 1 97 ? 0.940 -2.602 8.698 1.00 90.19 97 MET A O 1
ATOM 757 N N . ASN A 1 98 ? 3.048 -2.983 8.062 1.00 93.25 98 ASN A N 1
ATOM 758 C CA . ASN A 1 98 ? 3.340 -3.873 9.184 1.00 93.25 98 ASN A CA 1
ATOM 759 C C . ASN A 1 98 ? 3.211 -3.147 10.526 1.00 93.25 98 ASN A C 1
ATOM 761 O O . ASN A 1 98 ? 2.583 -3.680 11.439 1.00 93.25 98 ASN A O 1
ATOM 765 N N . THR A 1 99 ? 3.747 -1.934 10.656 1.00 91.56 99 THR A N 1
ATOM 766 C CA . THR A 1 99 ? 3.569 -1.132 11.874 1.00 91.56 99 THR A CA 1
ATOM 767 C C . THR A 1 99 ? 2.090 -0.861 12.134 1.00 91.56 9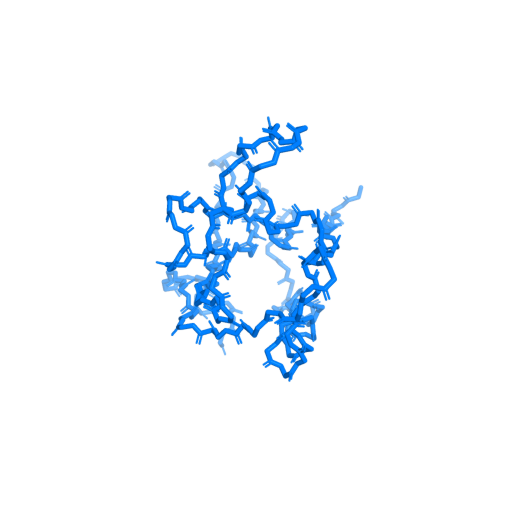9 THR A C 1
ATOM 769 O O . THR A 1 99 ? 1.595 -1.146 13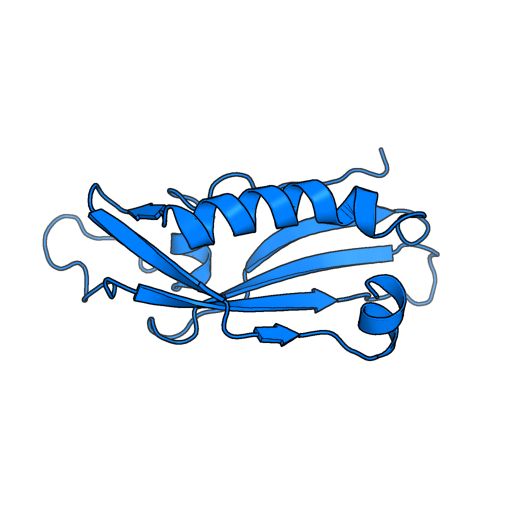.218 1.00 91.56 99 THR A O 1
ATOM 772 N N . VAL A 1 100 ? 1.348 -0.397 11.131 1.00 90.81 100 VAL A N 1
ATOM 773 C CA . VAL A 1 100 ? -0.071 -0.039 11.260 1.00 90.81 100 VAL A CA 1
ATOM 774 C C . VAL A 1 100 ? -0.966 -1.248 11.558 1.00 90.81 100 VAL A C 1
ATOM 776 O O . VAL A 1 100 ? -1.916 -1.133 12.328 1.00 90.81 100 VAL A O 1
ATOM 779 N N . LEU A 1 101 ? -0.672 -2.420 10.995 1.00 92.12 101 LEU A N 1
ATOM 780 C CA . LEU A 1 101 ? -1.429 -3.647 11.256 1.00 92.12 101 LEU A CA 1
ATOM 781 C C . LEU A 1 101 ? -1.165 -4.207 12.660 1.00 92.12 101 LEU A C 1
ATOM 783 O O . LEU A 1 101 ? -2.080 -4.739 13.283 1.00 92.12 101 LEU A O 1
ATOM 787 N N . ASN A 1 102 ? 0.064 -4.078 13.167 1.00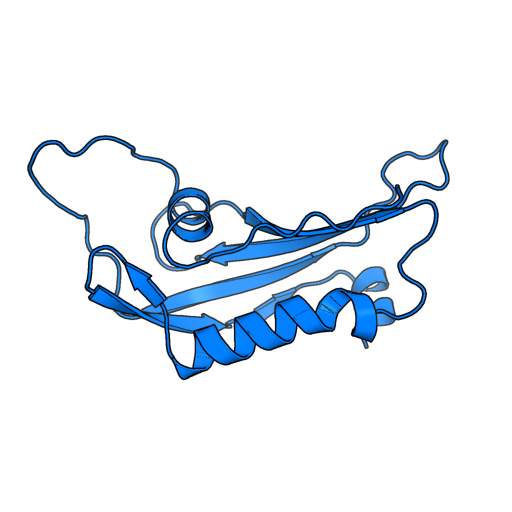 94.38 102 ASN A N 1
ATOM 788 C CA . ASN A 1 102 ? 0.423 -4.566 14.501 1.00 94.38 102 ASN A CA 1
ATOM 789 C C . ASN A 1 102 ? 0.042 -3.577 15.607 1.00 94.38 102 ASN A C 1
ATOM 791 O O . ASN A 1 102 ? -0.399 -3.972 16.685 1.00 94.38 102 ASN A O 1
ATOM 795 N N . GLU A 1 103 ? 0.225 -2.285 15.354 1.00 91.81 103 GLU A N 1
ATOM 796 C CA . GLU A 1 103 ? 0.100 -1.243 16.365 1.00 91.81 103 GLU A CA 1
ATOM 797 C C . GLU A 1 103 ? -1.193 -0.431 16.225 1.00 91.81 103 GLU A C 1
ATOM 799 O O . GLU A 1 103 ? -1.600 0.221 17.185 1.00 91.81 103 GLU A O 1
ATOM 804 N N . GLY A 1 104 ? -1.886 -0.480 15.092 1.00 89.00 104 GLY A N 1
ATOM 805 C CA . GLY A 1 104 ? -2.987 0.437 14.807 1.00 89.00 104 GLY A CA 1
ATOM 806 C C . GLY A 1 104 ? -2.507 1.873 14.575 1.00 89.00 104 GLY A C 1
ATOM 807 O O . GLY A 1 104 ? -1.316 2.147 14.433 1.00 89.00 104 GLY A O 1
ATOM 808 N N . ILE A 1 105 ? -3.454 2.806 14.536 1.00 86.94 105 ILE A N 1
ATOM 809 C CA . ILE A 1 105 ? -3.208 4.241 14.342 1.00 86.94 105 ILE A CA 1
ATOM 810 C C . ILE A 1 105 ? -3.857 5.058 15.456 1.00 86.94 105 ILE A C 1
ATOM 812 O O . ILE A 1 105 ? -4.822 4.617 16.078 1.00 86.94 105 ILE A O 1
ATOM 816 N N . SER A 1 106 ? -3.330 6.257 15.707 1.00 83.81 106 SER A N 1
ATOM 817 C CA . SER A 1 106 ? -3.937 7.216 16.633 1.00 83.81 106 SER A CA 1
ATOM 818 C C . SER A 1 106 ? -4.785 8.218 15.856 1.00 83.81 106 SER A C 1
ATOM 820 O O . SER A 1 106 ? -4.282 8.875 14.945 1.00 83.81 106 SER A O 1
ATOM 822 N N . VAL A 1 107 ? -6.061 8.329 16.214 1.00 78.81 107 VAL A N 1
ATOM 823 C CA . VAL A 1 107 ? -7.034 9.247 15.614 1.00 78.81 107 VAL A CA 1
ATOM 824 C C . VAL A 1 107 ? -7.669 10.034 16.745 1.00 78.81 107 VAL A C 1
ATOM 826 O O . VAL A 1 107 ? -8.359 9.462 17.581 1.00 78.81 107 VAL A O 1
ATOM 829 N N . GLU A 1 108 ? -7.383 11.335 16.817 1.00 76.50 108 GLU A N 1
ATOM 830 C CA . GLU A 1 108 ? -7.901 12.220 17.876 1.00 76.50 108 GLU A CA 1
ATOM 831 C C . GLU A 1 108 ? -7.668 11.689 19.309 1.00 76.50 108 GLU A C 1
ATOM 833 O O . GLU A 1 108 ? -8.466 11.903 20.216 1.00 76.50 108 GLU A O 1
ATOM 838 N N . GLY A 1 109 ? -6.554 10.978 19.523 1.00 77.25 109 GLY A N 1
ATOM 839 C CA . GLY A 1 109 ? -6.201 10.379 20.816 1.00 77.25 109 GLY A CA 1
ATOM 840 C C . GLY A 1 109 ? -6.773 8.977 21.058 1.00 77.25 109 GLY A C 1
ATOM 841 O O . GLY A 1 109 ? -6.401 8.343 22.044 1.00 77.25 109 GLY A O 1
ATOM 842 N N . TYR A 1 110 ? -7.608 8.458 20.156 1.00 79.88 110 TYR A N 1
ATOM 843 C CA . TYR A 1 110 ? -8.112 7.087 20.197 1.00 79.88 110 TYR A CA 1
ATOM 844 C C . TYR A 1 110 ? -7.242 6.159 19.356 1.00 79.88 110 TYR A C 1
ATOM 846 O O . TYR A 1 110 ? -6.859 6.483 18.231 1.00 79.88 110 TYR A O 1
ATOM 854 N N . ARG A 1 111 ? -6.949 4.972 19.892 1.00 84.81 111 ARG A N 1
ATOM 855 C CA . ARG A 1 111 ? -6.241 3.926 19.152 1.00 84.81 111 ARG A CA 1
ATOM 856 C C . ARG A 1 111 ? -7.239 3.129 18.319 1.00 84.81 111 ARG A C 1
ATOM 858 O O . ARG A 1 111 ? -8.147 2.513 18.871 1.00 84.81 111 ARG A O 1
ATOM 865 N N . VAL A 1 112 ? -7.037 3.128 17.008 1.00 87.50 112 VAL A N 1
ATOM 866 C CA . VAL A 1 112 ? -7.862 2.423 16.027 1.00 87.50 112 VAL A CA 1
ATOM 867 C C . VAL A 1 112 ? -7.042 1.292 15.420 1.00 87.50 112 VAL A C 1
ATOM 869 O O . VAL A 1 112 ? -5.961 1.518 14.877 1.00 87.50 112 VAL A O 1
ATOM 872 N N . SER A 1 113 ? -7.535 0.062 15.519 1.00 91.62 113 SER A N 1
ATOM 873 C CA . SER A 1 113 ? -6.916 -1.100 14.885 1.00 91.62 113 SER A CA 1
ATOM 874 C C . SER A 1 113 ? -7.174 -1.089 13.382 1.00 91.62 113 SER A C 1
ATOM 876 O O . SER A 1 113 ? -8.256 -0.712 12.932 1.00 91.62 113 SER A O 1
ATOM 878 N N . ILE A 1 114 ? -6.199 -1.551 12.603 1.00 91.69 114 ILE A N 1
ATOM 879 C CA . ILE A 1 114 ? -6.325 -1.699 11.153 1.00 91.69 114 ILE A CA 1
ATOM 880 C C . ILE A 1 114 ? -6.275 -3.184 10.797 1.00 91.69 114 ILE A C 1
ATOM 882 O O . ILE A 1 114 ? -5.450 -3.929 11.321 1.00 91.69 114 ILE A O 1
ATOM 886 N N . LYS A 1 115 ? -7.144 -3.613 9.882 1.00 94.62 115 LYS A N 1
ATOM 887 C CA . LYS A 1 115 ? -7.123 -4.944 9.274 1.00 94.62 115 LYS A CA 1
ATOM 888 C C . LYS A 1 115 ? -7.026 -4.814 7.763 1.00 94.62 115 LYS A C 1
ATOM 890 O O . LYS A 1 115 ? -7.924 -4.262 7.140 1.00 94.62 115 LYS A O 1
ATOM 895 N N . LEU A 1 116 ? -5.995 -5.416 7.180 1.00 95.00 116 LEU A N 1
ATOM 896 C CA . LEU A 1 116 ? -5.900 -5.599 5.736 1.00 95.00 116 LEU A CA 1
ATOM 897 C C . LEU A 1 116 ? -6.844 -6.732 5.309 1.00 95.00 116 LEU A C 1
ATOM 899 O O . LEU A 1 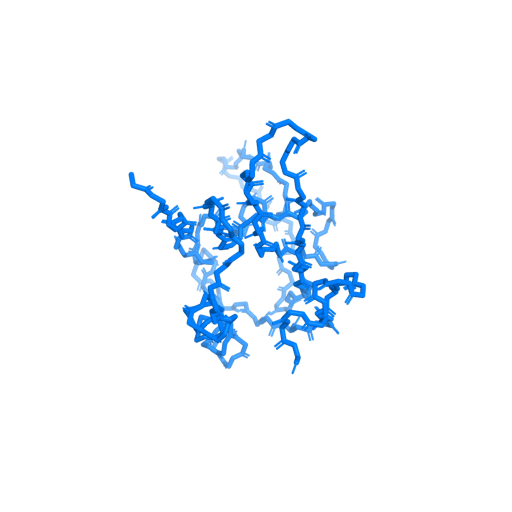116 ? -6.690 -7.869 5.753 1.00 95.00 116 LEU A O 1
ATOM 903 N N . ALA A 1 117 ? -7.841 -6.419 4.484 1.00 96.19 117 ALA A N 1
ATOM 904 C CA . ALA A 1 117 ? -8.772 -7.398 3.929 1.00 96.19 117 ALA A CA 1
ATOM 905 C C . ALA A 1 117 ? -8.260 -8.003 2.622 1.00 96.19 117 ALA A C 1
ATOM 907 O O . ALA A 1 117 ? -8.355 -9.215 2.442 1.00 96.19 117 ALA A O 1
ATOM 908 N N . ALA A 1 118 ? -7.716 -7.173 1.733 1.00 94.25 118 ALA A N 1
ATOM 909 C CA . ALA A 1 118 ? -7.200 -7.620 0.449 1.00 94.25 118 ALA A CA 1
ATOM 910 C C . ALA A 1 118 ? -6.051 -6.740 -0.048 1.00 94.25 118 ALA A C 1
ATOM 912 O O . ALA A 1 118 ? -6.014 -5.533 0.202 1.00 94.25 118 ALA A O 1
ATOM 913 N N . ILE A 1 119 ? -5.153 -7.369 -0.806 1.00 93.38 119 ILE A N 1
ATOM 914 C CA . ILE A 1 119 ? -4.279 -6.691 -1.760 1.00 93.38 119 ILE A CA 1
ATOM 915 C C . ILE A 1 119 ? -4.867 -6.975 -3.141 1.00 93.38 119 ILE A C 1
ATOM 917 O O . ILE A 1 119 ? -5.038 -8.138 -3.503 1.00 93.38 119 ILE A O 1
ATOM 921 N N . VAL A 1 120 ? -5.214 -5.931 -3.884 1.00 92.31 120 VAL A N 1
ATOM 922 C CA . VAL A 1 120 ? -5.854 -6.027 -5.197 1.00 92.31 120 VAL A CA 1
ATOM 923 C C . VAL A 1 120 ? -4.903 -5.475 -6.248 1.00 92.31 120 VAL A C 1
ATOM 925 O O . VAL A 1 120 ? -4.336 -4.395 -6.097 1.00 92.31 120 VAL A O 1
ATOM 928 N N . CYS A 1 121 ? -4.723 -6.223 -7.321 1.00 91.12 121 CYS A N 1
ATOM 929 C CA . CYS A 1 121 ? -3.947 -5.815 -8.481 1.00 91.12 121 CYS A CA 1
ATOM 930 C C . CYS A 1 121 ? -4.483 -6.552 -9.711 1.00 91.12 121 CYS A C 1
ATOM 932 O O . CYS A 1 121 ? -5.145 -7.584 -9.580 1.00 91.12 121 CYS A O 1
ATOM 934 N N . ASP A 1 122 ? -4.256 -5.993 -10.896 1.00 87.69 122 ASP A N 1
ATOM 935 C CA . ASP A 1 122 ? -4.498 -6.701 -12.149 1.00 87.69 122 ASP A CA 1
ATOM 936 C C . ASP A 1 122 ? -3.323 -7.645 -12.466 1.00 87.69 122 ASP A C 1
ATOM 938 O O . ASP A 1 122 ? -2.263 -7.569 -11.845 1.00 87.69 122 ASP A O 1
ATOM 942 N N . ALA A 1 123 ? -3.489 -8.557 -13.428 1.00 87.81 123 ALA A N 1
ATOM 943 C CA . ALA A 1 123 ? -2.467 -9.570 -13.714 1.00 87.81 123 ALA A CA 1
ATOM 944 C C . ALA A 1 123 ? -1.071 -8.984 -14.062 1.00 87.81 123 ALA A C 1
ATOM 946 O O . ALA A 1 123 ? -0.065 -9.537 -13.609 1.00 87.81 123 ALA A O 1
ATOM 947 N N . PRO A 1 124 ? -0.948 -7.876 -14.826 1.00 85.88 124 PRO A N 1
ATOM 948 C CA . PRO A 1 124 ? 0.339 -7.210 -15.039 1.00 85.88 124 PRO A CA 1
ATOM 949 C C . PRO A 1 124 ? 0.984 -6.645 -13.768 1.00 85.88 124 PRO A C 1
ATOM 951 O O . PRO A 1 124 ? 2.205 -6.756 -13.617 1.00 85.88 124 PRO A O 1
ATOM 954 N N . ALA A 1 125 ? 0.207 -6.024 -12.874 1.00 87.94 125 ALA A N 1
ATOM 955 C CA . ALA A 1 125 ? 0.724 -5.521 -11.608 1.00 87.94 125 ALA A CA 1
ATOM 956 C C . ALA A 1 125 ? 1.070 -6.667 -10.647 1.00 87.94 125 ALA A C 1
ATOM 958 O O . ALA A 1 125 ? 2.128 -6.626 -10.021 1.00 87.94 125 ALA A O 1
ATOM 959 N N . GLU A 1 126 ? 0.262 -7.725 -10.602 1.00 88.00 126 GLU A N 1
ATOM 960 C CA . GLU A 1 126 ? 0.543 -8.944 -9.840 1.00 88.00 126 GLU A CA 1
ATOM 961 C C . GLU A 1 126 ? 1.895 -9.546 -10.248 1.00 88.00 126 GLU A C 1
ATOM 963 O O . GLU A 1 126 ? 2.767 -9.715 -9.403 1.00 88.00 126 GLU A O 1
ATOM 968 N N . ALA A 1 127 ? 2.129 -9.749 -11.549 1.00 87.81 127 ALA A N 1
ATOM 969 C CA . ALA A 1 127 ? 3.384 -10.294 -12.079 1.00 87.81 127 ALA A CA 1
ATOM 970 C C . ALA A 1 127 ? 4.608 -9.375 -11.895 1.00 87.81 127 ALA A C 1
ATOM 972 O O . ALA A 1 127 ? 5.744 -9.771 -12.158 1.00 87.81 127 ALA A O 1
ATOM 973 N N . TYR A 1 128 ? 4.399 -8.106 -11.544 1.00 85.50 128 TYR A N 1
ATOM 974 C CA . TYR A 1 128 ? 5.487 -7.205 -11.180 1.00 85.50 128 TYR A CA 1
ATOM 975 C C . TYR A 1 128 ? 5.849 -7.319 -9.696 1.00 85.50 128 TYR A C 1
ATOM 977 O O . TYR A 1 128 ? 7.017 -7.130 -9.347 1.00 85.50 128 TYR A O 1
ATOM 985 N N . VAL A 1 129 ? 4.854 -7.581 -8.849 1.00 85.12 129 VAL A N 1
ATOM 986 C CA . VAL A 1 129 ? 4.978 -7.602 -7.390 1.00 85.12 129 VAL A CA 1
ATOM 987 C C . VAL A 1 129 ? 5.339 -8.993 -6.854 1.00 85.12 129 VAL A C 1
ATOM 989 O O . VAL A 1 129 ? 6.071 -9.058 -5.864 1.00 85.12 129 VAL A O 1
ATOM 992 N N . LEU A 1 130 ? 4.855 -10.066 -7.491 1.00 82.94 130 LEU A N 1
ATOM 993 C CA . LEU A 1 130 ? 5.121 -11.478 -7.168 1.00 82.94 130 LEU A CA 1
ATOM 994 C C . LEU A 1 130 ? 6.244 -12.065 -8.034 1.00 82.94 130 LEU A C 1
ATOM 996 O O . LEU A 1 130 ? 7.052 -12.841 -7.474 1.00 82.94 130 LEU A O 1
#